Protein AF-A0A165K4R6-F1 (afdb_monomer_lite)

Radius of gyration: 23.0 Å; chains: 1; bounding box: 79×28×52 Å

Sequence (135 aa):
MSREGTGRNHALVENCIEEIKRLCNMSFSRDSVDIQFVKIADAENLKYIPGQNRRPTDPVNLSRFHQNISILARVWTWVMVDAQQIIGWFEAAQNVVEYDSWMQICLEHGVEIYAEMVVYLKQHADGMEHWLNWP

pLDDT: mean 72.67, std 17.97, range [38.97, 94.62]

Structure (mmCIF, N/CA/C/O backbone):
data_AF-A0A165K4R6-F1
#
_entry.id   AF-A0A165K4R6-F1
#
loop_
_atom_site.group_PDB
_atom_site.id
_atom_site.type_symbol
_atom_site.label_atom_id
_atom_site.label_alt_id
_atom_site.label_comp_id
_atom_site.label_asym_id
_atom_site.label_entity_id
_atom_site.label_seq_id
_atom_site.pdbx_PDB_ins_code
_atom_site.Cartn_x
_atom_site.Cartn_y
_atom_site.Cartn_z
_atom_site.occupancy
_atom_site.B_iso_or_equiv
_atom_site.auth_seq_id
_atom_site.auth_comp_id
_atom_site.auth_asym_id
_atom_site.auth_atom_id
_atom_site.pdbx_PDB_model_num
ATOM 1 N N . MET A 1 1 ? -38.897 7.953 -2.001 1.00 41.41 1 MET A N 1
ATOM 2 C CA . MET A 1 1 ? -37.945 6.904 -1.575 1.00 41.41 1 MET A CA 1
ATOM 3 C C . MET A 1 1 ? -36.541 7.478 -1.667 1.00 41.41 1 MET A C 1
ATOM 5 O O . MET A 1 1 ? -36.206 8.077 -2.680 1.00 41.41 1 MET A O 1
ATOM 9 N N . SER A 1 2 ? -35.811 7.398 -0.557 1.00 43.38 2 SER A N 1
ATOM 10 C CA . SER A 1 2 ? -34.632 8.188 -0.191 1.00 43.38 2 SER A CA 1
ATOM 11 C C . SER A 1 2 ? -33.425 8.055 -1.123 1.00 43.38 2 SER A C 1
ATOM 13 O O . SER A 1 2 ? -32.914 6.959 -1.318 1.00 43.38 2 SER A O 1
ATOM 15 N N . ARG A 1 3 ? -32.906 9.196 -1.594 1.00 44.81 3 ARG A N 1
ATOM 16 C CA . ARG A 1 3 ? -31.539 9.353 -2.135 1.00 44.81 3 ARG A CA 1
ATOM 17 C C . ARG A 1 3 ? -30.648 10.268 -1.276 1.00 44.81 3 ARG A C 1
ATOM 19 O O . ARG A 1 3 ? -29.486 10.460 -1.599 1.00 44.81 3 ARG A O 1
ATOM 26 N N . GLU A 1 4 ? -31.158 10.789 -0.158 1.00 46.38 4 GLU A N 1
ATOM 27 C CA . GLU A 1 4 ? -30.439 11.749 0.703 1.00 46.38 4 GLU A CA 1
ATOM 28 C C . GLU A 1 4 ? -29.593 11.103 1.822 1.00 46.38 4 GLU A C 1
ATOM 30 O O . GLU A 1 4 ? -28.864 11.801 2.522 1.00 46.38 4 GLU A O 1
ATOM 35 N N . GLY A 1 5 ? -29.661 9.779 2.006 1.00 48.44 5 GLY A N 1
ATOM 36 C CA . GLY A 1 5 ? -28.966 9.082 3.101 1.00 48.44 5 GLY A CA 1
ATOM 37 C C . GLY A 1 5 ? -27.486 8.777 2.841 1.00 48.44 5 GLY A C 1
ATOM 38 O O . GLY A 1 5 ? -26.685 8.775 3.770 1.00 48.44 5 GLY A O 1
ATOM 39 N N . THR A 1 6 ? -27.095 8.554 1.585 1.00 51.44 6 THR A N 1
ATOM 40 C CA . THR A 1 6 ? -25.763 8.021 1.250 1.00 51.44 6 THR A CA 1
ATOM 41 C C . THR A 1 6 ? -24.650 9.066 1.394 1.00 51.44 6 THR A C 1
ATOM 43 O O . THR A 1 6 ? -23.560 8.746 1.857 1.00 51.44 6 THR A O 1
ATOM 46 N N . GLY A 1 7 ? -24.933 10.335 1.077 1.00 53.22 7 GLY A N 1
ATOM 47 C CA . GLY A 1 7 ? -23.942 11.418 1.161 1.00 53.22 7 GLY A CA 1
ATOM 48 C C . GLY A 1 7 ? -23.586 11.838 2.592 1.00 53.22 7 GLY A C 1
ATOM 49 O O . GLY A 1 7 ? -22.443 12.202 2.852 1.00 53.22 7 GLY A O 1
ATOM 50 N N . ARG A 1 8 ? -24.530 11.750 3.545 1.00 57.69 8 ARG A N 1
ATOM 51 C CA . ARG A 1 8 ? -24.247 12.060 4.962 1.00 57.69 8 ARG A CA 1
ATOM 52 C C . ARG A 1 8 ? -23.372 11.001 5.619 1.00 57.69 8 ARG A C 1
ATOM 54 O O . ARG A 1 8 ? -22.490 11.359 6.386 1.00 57.69 8 ARG A O 1
ATOM 61 N N . ASN A 1 9 ? -23.586 9.726 5.298 1.00 60.97 9 ASN A N 1
ATOM 62 C CA . ASN A 1 9 ? -22.782 8.641 5.859 1.00 60.97 9 ASN A CA 1
ATOM 63 C C . ASN A 1 9 ? -21.333 8.701 5.364 1.00 60.97 9 ASN A C 1
ATOM 65 O O . ASN A 1 9 ? -20.423 8.561 6.168 1.00 60.97 9 ASN A O 1
ATOM 69 N N . HIS A 1 10 ? -21.112 9.012 4.083 1.00 62.41 10 HIS A N 1
ATOM 70 C CA . HIS A 1 10 ? -19.760 9.180 3.543 1.00 62.41 10 HIS A CA 1
ATOM 71 C C . HIS A 1 10 ? -19.004 10.339 4.210 1.00 62.41 10 HIS A C 1
ATOM 73 O O . HIS A 1 10 ? -17.843 10.194 4.567 1.00 62.41 10 HIS A O 1
ATOM 79 N N . ALA A 1 11 ? -19.661 11.481 4.432 1.00 70.75 11 ALA A N 1
ATOM 80 C CA . ALA A 1 11 ? -19.037 12.621 5.109 1.00 70.75 11 ALA A CA 1
ATOM 81 C C . ALA A 1 11 ? -18.703 12.334 6.585 1.00 70.75 11 ALA A C 1
ATOM 83 O O . ALA A 1 11 ? -17.724 12.859 7.109 1.00 70.75 11 ALA A O 1
ATOM 84 N N . LEU A 1 12 ? -19.509 11.508 7.260 1.00 71.69 12 LEU A N 1
ATOM 85 C CA . LEU A 1 12 ? -19.239 11.074 8.632 1.00 71.69 12 LEU A CA 1
ATOM 86 C C . LEU A 1 12 ? -18.057 10.102 8.699 1.00 71.69 12 LEU A C 1
ATOM 88 O O . LEU A 1 12 ? -17.230 10.235 9.593 1.00 71.69 12 LEU A O 1
ATOM 92 N N . VAL A 1 13 ? -17.958 9.176 7.742 1.00 71.56 13 VAL A N 1
ATOM 93 C CA . VAL A 1 13 ? -16.834 8.235 7.639 1.00 71.56 13 VAL A CA 1
ATOM 94 C C . VAL A 1 13 ? -15.527 8.982 7.375 1.00 71.56 13 VAL A C 1
ATOM 96 O O . VAL A 1 13 ? -14.577 8.797 8.124 1.00 71.56 13 VAL A O 1
ATOM 99 N N . GLU A 1 14 ? -15.501 9.906 6.411 1.00 77.50 14 GLU A N 1
ATOM 100 C CA . GLU A 1 14 ? -14.328 10.756 6.133 1.00 77.50 14 GLU A CA 1
ATOM 101 C C . GLU A 1 14 ? -13.892 11.575 7.356 1.00 77.50 14 GLU A C 1
ATOM 103 O O . GLU A 1 14 ? -12.708 11.676 7.663 1.00 77.50 14 GLU A O 1
ATOM 108 N N . ASN A 1 15 ? -14.847 12.115 8.115 1.00 83.56 15 ASN A N 1
ATOM 109 C CA . ASN A 1 15 ? -14.539 12.845 9.344 1.00 83.56 15 ASN A CA 1
ATOM 110 C C . ASN A 1 15 ? -13.940 11.922 10.425 1.00 83.56 15 ASN A C 1
ATOM 112 O O . ASN A 1 15 ? -12.972 12.285 11.088 1.00 83.56 15 ASN A O 1
ATOM 116 N N . CYS A 1 16 ? -14.464 10.700 10.569 1.00 78.69 16 CYS A N 1
ATOM 117 C CA . CYS A 1 16 ? -13.886 9.695 11.465 1.00 78.69 16 CYS A CA 1
ATOM 118 C C . CYS A 1 16 ? -12.469 9.283 11.043 1.00 78.69 16 CYS A C 1
ATOM 120 O O . CYS A 1 16 ? -11.599 9.160 11.900 1.00 78.69 16 CYS A O 1
ATOM 122 N N . ILE A 1 17 ? -12.223 9.108 9.744 1.00 80.38 17 ILE A N 1
ATOM 123 C CA . ILE A 1 17 ? -10.904 8.784 9.184 1.00 80.38 17 ILE A CA 1
ATOM 124 C C . ILE A 1 17 ? -9.892 9.875 9.527 1.00 80.38 17 ILE A C 1
ATOM 126 O O . ILE A 1 17 ? -8.803 9.576 10.017 1.00 80.38 17 ILE A O 1
ATOM 130 N N . GLU A 1 18 ? -10.246 11.138 9.295 1.00 83.19 18 GLU A N 1
ATOM 131 C CA . GLU A 1 18 ? -9.360 12.264 9.587 1.00 83.19 18 GLU A CA 1
ATOM 132 C C . GLU A 1 18 ? -9.090 12.410 11.089 1.00 83.19 18 GLU A C 1
ATOM 134 O O . GLU A 1 18 ? -7.948 12.658 11.482 1.00 83.19 18 GLU A O 1
ATOM 139 N N . GLU A 1 19 ? -10.085 12.171 11.949 1.00 82.56 19 GLU A N 1
ATOM 140 C CA . GLU A 1 19 ? -9.859 12.189 13.396 1.00 82.56 19 GLU A CA 1
ATOM 141 C C . GLU A 1 19 ? -8.975 11.018 13.852 1.00 82.56 19 GLU A C 1
ATOM 143 O O . GLU A 1 19 ? -8.081 11.225 14.669 1.00 82.56 19 GLU A O 1
ATOM 148 N N . ILE A 1 20 ? -9.126 9.813 13.288 1.00 79.25 20 ILE A N 1
ATOM 149 C CA . ILE A 1 20 ? -8.231 8.681 13.585 1.00 79.25 20 ILE A CA 1
ATOM 150 C C . ILE A 1 20 ? -6.796 9.002 13.157 1.00 79.25 20 ILE A C 1
ATOM 152 O O . ILE A 1 20 ? -5.869 8.817 13.950 1.00 79.25 20 ILE A O 1
ATOM 156 N N . LYS A 1 21 ? -6.602 9.537 11.943 1.00 80.94 21 LYS A N 1
ATOM 157 C CA . LYS A 1 21 ? -5.276 9.958 11.464 1.00 80.94 21 LYS A CA 1
ATOM 158 C C . LYS A 1 21 ? -4.659 10.999 12.394 1.00 80.94 21 LYS A C 1
ATOM 160 O O . LYS A 1 21 ? -3.479 10.899 12.726 1.00 80.94 21 LYS A O 1
ATOM 165 N N . ARG A 1 22 ? -5.457 11.968 12.854 1.00 82.62 22 ARG A N 1
ATOM 166 C CA . ARG A 1 22 ? -5.031 13.008 13.798 1.00 82.62 22 ARG A CA 1
ATOM 167 C C . ARG A 1 22 ? -4.636 12.424 15.152 1.00 82.62 22 ARG A C 1
ATOM 169 O O . ARG A 1 22 ? -3.577 12.766 15.671 1.00 82.62 22 ARG A O 1
ATOM 176 N N . LEU A 1 23 ? -5.465 11.545 15.715 1.00 77.25 23 LEU A N 1
ATOM 177 C CA . LEU A 1 23 ? -5.242 10.928 17.025 1.00 77.25 23 LEU A CA 1
ATOM 178 C C . LEU A 1 23 ? -4.043 9.975 17.023 1.00 77.25 23 LEU A C 1
ATOM 180 O O . LEU A 1 23 ? -3.299 9.930 17.999 1.00 77.25 23 LEU A O 1
ATOM 184 N N . CYS A 1 24 ? -3.829 9.258 15.921 1.00 72.81 24 CYS A N 1
ATOM 185 C CA . CYS A 1 24 ? -2.739 8.292 15.775 1.00 72.81 24 CYS A CA 1
ATOM 186 C C . CYS A 1 24 ? -1.486 8.889 15.111 1.00 72.81 24 CYS A C 1
ATOM 188 O O . CYS A 1 24 ? -0.544 8.156 14.825 1.00 72.81 24 CYS A O 1
ATOM 190 N N . ASN A 1 25 ? -1.461 10.207 14.867 1.00 76.06 25 ASN A N 1
ATOM 191 C CA . ASN A 1 25 ? -0.362 10.925 14.213 1.00 76.06 25 ASN A CA 1
ATOM 192 C C . ASN A 1 25 ? 0.089 10.272 12.887 1.00 76.06 25 ASN A C 1
ATOM 194 O O . ASN A 1 25 ? 1.280 10.128 12.607 1.00 76.06 25 ASN A O 1
ATOM 198 N N . MET A 1 26 ? -0.879 9.847 12.075 1.00 75.69 26 MET A N 1
ATOM 199 C CA . MET A 1 26 ? -0.626 9.200 10.792 1.00 75.69 26 MET A CA 1
ATOM 200 C C . MET A 1 26 ? -0.411 10.263 9.712 1.00 75.69 26 MET A C 1
ATOM 202 O O . MET A 1 26 ? -1.326 11.010 9.373 1.00 75.69 26 MET A O 1
ATOM 206 N N . SER A 1 27 ? 0.790 10.310 9.135 1.00 65.62 27 SER A N 1
ATOM 207 C CA . SER A 1 27 ? 1.116 11.185 8.004 1.00 65.62 27 SER A CA 1
ATOM 208 C C . SER A 1 27 ? 1.779 10.375 6.892 1.00 65.62 27 SER A C 1
ATOM 210 O O . SER A 1 27 ? 3.003 10.261 6.834 1.00 65.62 27 SER A O 1
ATOM 212 N N . PHE A 1 28 ? 0.971 9.799 6.007 1.00 63.69 28 PHE A N 1
ATOM 213 C CA . PHE A 1 28 ? 1.463 9.043 4.859 1.00 63.69 28 PHE A CA 1
ATOM 214 C C . PHE A 1 28 ? 0.820 9.580 3.585 1.00 63.69 28 PHE A C 1
ATOM 216 O O . PHE A 1 28 ? -0.395 9.759 3.525 1.00 63.69 28 PHE A O 1
ATOM 223 N N . SER A 1 29 ? 1.631 9.855 2.566 1.00 62.56 29 SER A N 1
ATOM 224 C CA . SER A 1 29 ? 1.142 10.254 1.250 1.00 62.56 29 SER A CA 1
ATOM 225 C C . SER A 1 29 ? 2.011 9.646 0.158 1.00 62.56 29 SER A C 1
ATOM 227 O O . SER A 1 29 ? 3.241 9.718 0.204 1.00 62.56 29 SER A O 1
ATOM 229 N N . ARG A 1 30 ? 1.359 9.067 -0.858 1.00 61.66 30 ARG A N 1
ATOM 230 C CA . ARG A 1 30 ? 2.024 8.644 -2.099 1.00 61.66 30 ARG A CA 1
ATOM 231 C C . ARG A 1 30 ? 2.552 9.857 -2.887 1.00 61.66 30 ARG A C 1
ATOM 233 O O . ARG A 1 30 ? 3.546 9.719 -3.596 1.00 61.66 30 ARG A O 1
ATOM 240 N N . ASP A 1 31 ? 1.941 11.034 -2.714 1.00 57.28 31 ASP A N 1
ATOM 241 C CA . ASP A 1 31 ? 2.269 12.273 -3.437 1.00 57.28 31 ASP A CA 1
ATOM 242 C C . ASP A 1 31 ? 3.447 13.045 -2.822 1.00 57.28 31 ASP A C 1
ATOM 244 O O . ASP A 1 31 ? 4.042 13.889 -3.487 1.00 57.28 31 ASP A O 1
ATOM 248 N N . SER A 1 32 ? 3.820 12.758 -1.568 1.00 48.53 32 SER A N 1
ATOM 249 C CA . SER A 1 32 ? 4.983 13.382 -0.912 1.00 48.53 32 SER A CA 1
ATOM 250 C C . SER A 1 32 ? 6.313 12.707 -1.248 1.00 48.53 32 SER A C 1
ATOM 252 O O . SER A 1 32 ? 7.364 13.138 -0.772 1.00 48.53 32 SER A O 1
ATOM 254 N N . VAL A 1 33 ? 6.291 11.623 -2.025 1.00 50.41 33 VAL A N 1
ATOM 255 C CA . VAL A 1 33 ? 7.514 10.943 -2.437 1.00 50.41 33 VAL A CA 1
ATOM 256 C C . VAL A 1 33 ? 8.142 11.710 -3.596 1.00 50.41 33 VAL A C 1
ATOM 258 O O . VAL A 1 33 ? 7.843 11.462 -4.766 1.00 50.41 33 VAL A O 1
ATOM 261 N N . ASP A 1 34 ? 9.076 12.599 -3.266 1.00 44.06 34 ASP A N 1
ATOM 262 C CA . ASP A 1 34 ? 10.039 13.112 -4.234 1.00 44.06 34 ASP A CA 1
ATOM 263 C C . ASP A 1 34 ? 10.890 11.940 -4.734 1.00 44.06 34 ASP A C 1
ATOM 265 O O . ASP A 1 34 ? 11.842 11.492 -4.085 1.00 44.06 34 ASP A O 1
ATOM 269 N N . ILE A 1 35 ? 10.542 11.416 -5.909 1.00 46.03 35 ILE A N 1
ATOM 270 C CA . ILE A 1 35 ? 11.414 10.505 -6.642 1.00 46.03 35 ILE A CA 1
ATOM 271 C C . ILE A 1 35 ? 12.591 11.355 -7.116 1.00 46.03 35 ILE A C 1
ATOM 273 O O . ILE A 1 35 ? 12.584 11.910 -8.217 1.00 46.03 35 ILE A O 1
ATOM 277 N N . GLN A 1 36 ? 13.623 11.463 -6.280 1.00 42.50 36 GLN A N 1
ATOM 278 C CA . GLN A 1 36 ? 14.938 11.852 -6.756 1.00 42.50 36 GLN A CA 1
ATOM 279 C C . GLN A 1 36 ? 15.415 10.732 -7.672 1.00 42.50 36 GLN A C 1
ATOM 281 O O . GLN A 1 36 ? 16.052 9.769 -7.246 1.00 42.50 36 GLN A O 1
ATOM 286 N N . PHE A 1 37 ? 15.061 10.838 -8.953 1.00 41.12 37 PHE A N 1
ATOM 287 C CA . PHE A 1 37 ? 15.744 10.094 -9.990 1.00 41.12 37 PHE A CA 1
ATOM 288 C C . PHE A 1 37 ? 17.228 10.324 -9.771 1.00 41.12 37 PHE A C 1
ATOM 290 O O . PHE A 1 37 ? 17.674 11.472 -9.683 1.00 41.12 37 PHE A O 1
ATOM 297 N N . VAL A 1 38 ? 17.983 9.231 -9.661 1.00 39.12 38 VAL A N 1
ATO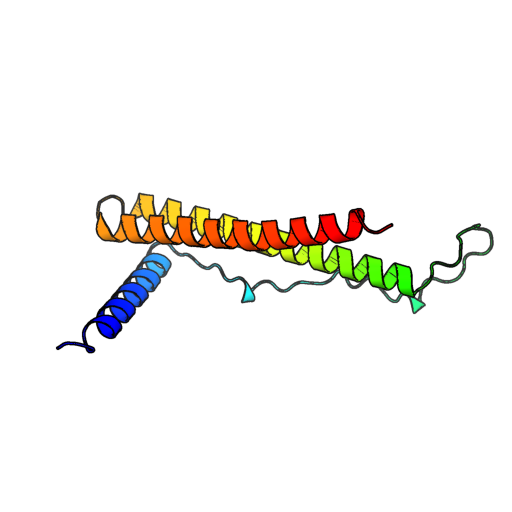M 298 C CA . VAL A 1 38 ? 19.432 9.289 -9.774 1.00 39.12 38 VAL A CA 1
ATOM 299 C C . VAL A 1 38 ? 19.695 9.985 -11.105 1.00 39.12 38 VAL A C 1
ATOM 301 O O . VAL A 1 38 ? 19.550 9.382 -12.165 1.00 39.12 38 VAL A O 1
ATOM 304 N N . LYS A 1 39 ? 20.015 11.283 -11.057 1.00 40.62 39 LYS A N 1
ATOM 305 C CA . LYS A 1 39 ? 20.579 12.008 -12.187 1.00 40.62 39 LYS A CA 1
ATOM 306 C C . LYS A 1 39 ? 21.917 11.337 -12.430 1.00 40.62 39 LYS A C 1
ATOM 308 O O . LYS A 1 39 ? 22.914 11.697 -11.809 1.00 40.62 39 LYS A O 1
ATOM 313 N N . ILE A 1 40 ? 21.928 10.302 -13.264 1.00 42.53 40 ILE A N 1
ATOM 314 C CA . ILE A 1 40 ? 23.175 9.800 -13.816 1.00 42.53 40 ILE A CA 1
ATOM 315 C C . ILE A 1 40 ? 23.682 10.966 -14.646 1.00 42.53 40 ILE A C 1
ATOM 317 O O . ILE A 1 40 ? 23.089 11.313 -15.666 1.00 42.53 40 ILE A O 1
ATOM 321 N N . ALA A 1 41 ? 24.693 11.631 -14.091 1.00 38.97 41 ALA A N 1
ATOM 322 C CA . ALA A 1 41 ? 25.389 12.743 -14.696 1.00 38.97 41 ALA A CA 1
ATOM 323 C C . ALA A 1 41 ? 25.588 12.463 -16.185 1.00 38.97 41 ALA A C 1
ATOM 325 O O . ALA A 1 41 ? 26.084 11.394 -16.540 1.00 38.97 41 ALA A O 1
ATOM 326 N N . ASP A 1 42 ? 25.134 13.413 -17.001 1.00 40.78 42 ASP A N 1
ATOM 327 C CA . ASP A 1 42 ? 25.436 13.607 -18.410 1.00 40.78 42 ASP A CA 1
ATOM 328 C C . ASP A 1 42 ? 26.051 12.381 -19.091 1.00 40.78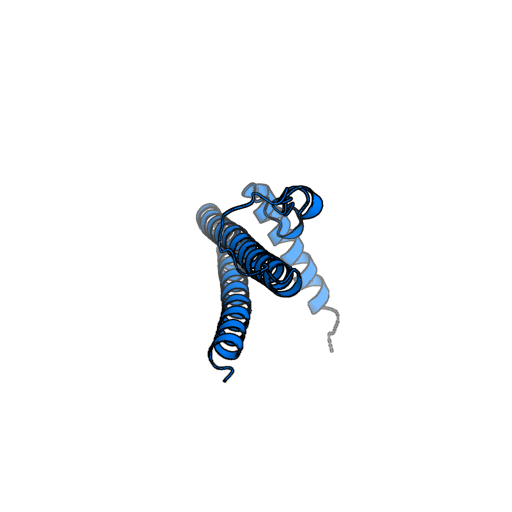 42 ASP A C 1
ATOM 330 O O . ASP A 1 42 ? 27.268 12.177 -19.078 1.00 40.78 42 ASP A O 1
ATOM 334 N N . ALA A 1 43 ? 25.218 11.605 -19.788 1.00 43.66 43 ALA A N 1
ATOM 335 C CA . ALA A 1 43 ? 25.701 10.651 -20.787 1.00 43.66 43 ALA A CA 1
ATOM 336 C C . ALA A 1 43 ? 26.610 11.325 -21.847 1.00 43.66 43 ALA A C 1
ATOM 338 O O . ALA A 1 43 ? 27.331 10.640 -22.567 1.00 43.66 43 ALA A O 1
ATOM 339 N N . GLU A 1 44 ? 26.632 12.662 -21.898 1.00 44.22 44 GLU A N 1
ATOM 340 C CA . GLU A 1 44 ? 27.543 13.487 -22.695 1.00 44.22 44 GLU A CA 1
ATOM 341 C C . GLU A 1 44 ? 28.982 13.568 -22.132 1.00 44.22 44 GLU A C 1
ATOM 343 O O . GLU A 1 44 ? 29.896 13.950 -22.858 1.00 44.22 44 GLU A O 1
ATOM 348 N N . ASN A 1 45 ? 29.229 13.162 -20.877 1.00 41.84 45 ASN A N 1
ATOM 349 C CA . ASN A 1 45 ? 30.548 13.210 -20.224 1.00 41.84 45 ASN A CA 1
ATOM 350 C C . ASN A 1 45 ? 31.288 11.862 -20.154 1.00 41.84 45 ASN A C 1
ATOM 352 O O . ASN A 1 45 ? 32.389 11.788 -19.598 1.00 41.84 45 ASN A O 1
ATOM 356 N N . LEU A 1 46 ? 30.756 10.796 -20.761 1.00 46.75 46 LEU A N 1
ATOM 357 C CA . LEU A 1 46 ? 31.514 9.561 -20.984 1.00 46.75 46 LEU A CA 1
ATOM 358 C C . LEU A 1 46 ? 32.556 9.790 -22.089 1.00 46.75 46 LEU A C 1
ATOM 360 O O . LEU A 1 46 ? 32.396 9.369 -23.234 1.00 46.75 46 LEU A O 1
ATOM 364 N N . LYS A 1 47 ? 33.652 10.473 -21.735 1.00 46.97 47 LYS A N 1
ATOM 365 C CA . LYS A 1 47 ? 34.844 10.573 -22.578 1.00 46.97 47 LYS A CA 1
ATOM 366 C C . LYS A 1 47 ? 35.302 9.166 -22.945 1.00 46.97 47 LYS A C 1
ATOM 368 O O . LYS A 1 47 ? 35.643 8.358 -22.083 1.00 46.97 47 LYS A O 1
ATOM 373 N N . TYR A 1 48 ? 35.309 8.909 -24.246 1.00 44.66 48 TYR A N 1
ATOM 374 C CA . TYR A 1 48 ? 35.905 7.748 -24.885 1.00 44.66 48 TYR A CA 1
ATOM 375 C C . TYR A 1 48 ? 37.289 7.443 -24.283 1.00 44.66 48 TYR A C 1
ATOM 377 O O . TYR A 1 48 ? 38.210 8.253 -24.395 1.00 44.66 48 TYR A O 1
ATOM 385 N N . ILE A 1 49 ? 37.427 6.280 -23.638 1.00 51.69 49 ILE A N 1
ATOM 386 C CA . ILE A 1 49 ? 38.715 5.727 -23.201 1.00 51.69 49 ILE A CA 1
ATOM 387 C C . ILE A 1 49 ? 39.163 4.746 -24.296 1.00 51.69 49 ILE A C 1
ATOM 389 O O . ILE A 1 49 ? 38.532 3.695 -24.452 1.00 51.69 49 ILE A O 1
ATOM 393 N N . PRO A 1 50 ? 40.214 5.052 -25.079 1.00 40.16 50 PRO A N 1
ATOM 394 C CA . PRO A 1 50 ? 40.680 4.160 -26.135 1.00 40.16 50 PRO A CA 1
ATOM 395 C C . PRO A 1 50 ? 41.225 2.858 -25.525 1.00 40.16 50 PRO A C 1
ATOM 397 O O . PRO A 1 50 ? 42.101 2.903 -24.665 1.00 40.16 50 PRO A O 1
ATOM 400 N N . GLY A 1 51 ? 40.721 1.701 -25.971 1.00 50.38 51 GLY A N 1
ATOM 401 C CA . GLY A 1 51 ? 41.245 0.374 -25.598 1.00 50.38 51 GLY A CA 1
ATOM 402 C C . GLY A 1 51 ? 40.260 -0.565 -24.895 1.00 50.38 51 GLY A C 1
ATOM 403 O O . GLY A 1 51 ? 40.559 -1.745 -24.728 1.00 50.38 51 GLY A O 1
ATOM 404 N N . GLN A 1 52 ? 39.065 -0.099 -24.523 1.00 51.28 52 GLN A N 1
ATOM 405 C CA . GLN A 1 52 ? 37.993 -0.999 -24.099 1.00 51.28 52 GLN A CA 1
ATOM 406 C C . GLN A 1 52 ? 37.175 -1.447 -25.313 1.00 51.28 52 GLN A C 1
ATOM 408 O O . GLN A 1 52 ? 36.484 -0.638 -25.924 1.00 51.28 52 GLN A O 1
ATOM 413 N N . ASN A 1 53 ? 37.191 -2.752 -25.611 1.00 43.31 53 ASN A N 1
ATOM 414 C CA . ASN A 1 53 ? 36.247 -3.437 -26.510 1.00 43.31 53 ASN A CA 1
ATOM 415 C C . ASN A 1 53 ? 34.812 -3.419 -25.937 1.00 43.31 53 ASN A C 1
ATOM 417 O O . ASN A 1 53 ? 34.163 -4.455 -25.792 1.00 43.31 53 ASN A O 1
ATOM 421 N N . ARG A 1 54 ? 34.307 -2.251 -25.545 1.00 54.69 54 ARG A N 1
ATOM 422 C CA . ARG A 1 54 ? 32.898 -2.066 -25.222 1.00 54.69 54 ARG A CA 1
ATOM 423 C C . ARG A 1 54 ? 32.194 -1.846 -26.551 1.00 54.69 54 ARG A C 1
ATOM 425 O O . ARG A 1 54 ? 32.481 -0.878 -27.250 1.00 54.69 54 ARG A O 1
ATOM 432 N N . ARG A 1 55 ? 31.306 -2.780 -26.912 1.00 53.75 55 ARG A N 1
ATOM 433 C CA . ARG A 1 55 ? 30.318 -2.562 -27.979 1.00 53.75 55 ARG A CA 1
ATOM 434 C C . ARG A 1 55 ? 29.728 -1.160 -27.781 1.00 53.75 55 ARG A C 1
ATOM 436 O O . ARG A 1 55 ? 29.501 -0.814 -26.619 1.00 53.75 55 ARG A O 1
ATOM 443 N N . PRO A 1 56 ? 29.505 -0.367 -28.843 1.00 49.84 56 PRO A N 1
ATOM 444 C CA . PRO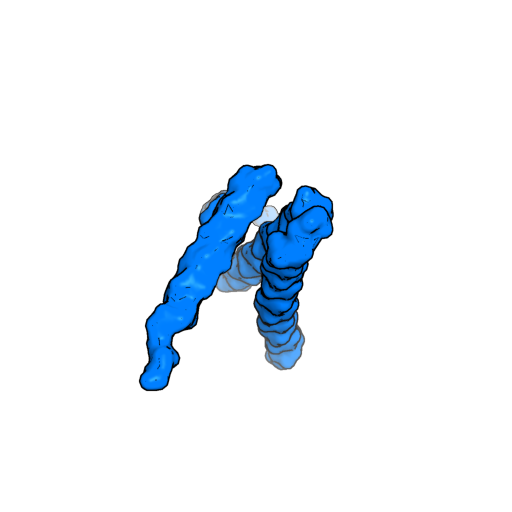 A 1 56 ? 28.861 0.928 -28.689 1.00 49.84 56 PRO A CA 1
ATOM 445 C C . PRO A 1 56 ? 27.571 0.702 -27.905 1.00 49.84 56 PRO A C 1
ATOM 447 O O . PRO A 1 56 ? 26.705 -0.060 -28.338 1.00 49.84 56 PRO A O 1
ATOM 450 N N . THR A 1 57 ? 27.508 1.258 -26.694 1.00 58.50 57 THR A N 1
ATOM 451 C CA . THR A 1 57 ? 26.295 1.238 -25.891 1.00 58.50 57 THR A CA 1
ATOM 452 C C . THR A 1 57 ? 25.283 2.013 -26.705 1.00 58.50 57 THR A C 1
ATOM 454 O O . THR A 1 57 ? 25.385 3.233 -26.805 1.00 58.50 57 THR A O 1
ATOM 457 N N . ASP A 1 58 ? 24.379 1.299 -27.366 1.00 65.06 58 ASP A N 1
ATOM 458 C CA . ASP A 1 58 ? 23.321 1.931 -28.131 1.00 65.06 58 ASP A CA 1
ATOM 459 C C . ASP A 1 58 ? 22.560 2.857 -27.166 1.00 65.06 58 ASP A C 1
ATOM 461 O O . ASP A 1 58 ? 22.028 2.369 -26.157 1.00 65.06 58 ASP A O 1
ATOM 465 N N . PRO A 1 59 ? 22.550 4.181 -27.403 1.00 69.50 59 PRO A N 1
ATOM 466 C CA . PRO A 1 59 ? 21.893 5.134 -26.515 1.00 69.50 59 PRO A CA 1
ATOM 467 C C . PRO A 1 59 ? 20.410 4.794 -26.310 1.00 69.50 59 PRO A C 1
ATOM 469 O O . PRO A 1 59 ? 19.858 5.080 -25.247 1.00 69.50 59 PRO A O 1
ATOM 472 N N . VAL A 1 60 ? 19.784 4.098 -27.268 1.00 69.75 60 VAL A N 1
ATOM 473 C CA . VAL A 1 60 ? 18.416 3.580 -27.148 1.00 69.75 60 VAL A CA 1
ATOM 474 C C . VAL A 1 60 ? 18.318 2.495 -26.070 1.00 69.75 60 VAL A C 1
ATOM 476 O O . VAL A 1 60 ? 17.408 2.529 -25.241 1.00 69.75 60 VAL A O 1
ATOM 479 N N . ASN A 1 61 ? 19.275 1.566 -26.018 1.00 71.25 61 ASN A N 1
ATOM 480 C CA . ASN A 1 61 ? 19.294 0.491 -25.021 1.00 71.25 61 ASN A CA 1
ATOM 481 C C . ASN A 1 61 ? 19.585 1.017 -23.612 1.00 71.25 61 ASN A C 1
ATOM 483 O O . ASN A 1 61 ? 18.971 0.557 -22.648 1.00 71.25 61 ASN A O 1
ATOM 487 N N . LEU A 1 62 ? 20.472 2.009 -23.485 1.00 75.94 62 LEU A N 1
ATOM 488 C CA . LEU A 1 62 ? 20.747 2.650 -22.197 1.00 75.94 62 LEU A CA 1
ATOM 489 C C . LEU A 1 62 ? 19.532 3.439 -21.686 1.00 75.94 62 LEU A C 1
ATOM 491 O O . LEU A 1 62 ? 19.185 3.342 -20.510 1.00 75.94 62 LEU A O 1
ATOM 495 N N . SER A 1 63 ? 18.853 4.167 -22.576 1.00 72.75 63 SER A N 1
ATOM 496 C CA . SER A 1 63 ? 17.618 4.890 -22.255 1.00 72.75 63 SER A CA 1
ATOM 497 C C . SER A 1 63 ? 16.503 3.938 -21.801 1.00 72.75 63 SER A C 1
ATOM 499 O O . SER A 1 63 ? 15.888 4.153 -20.756 1.00 72.75 63 SER A O 1
ATOM 501 N N . ARG A 1 64 ? 16.303 2.821 -22.516 1.00 72.44 64 ARG A N 1
ATOM 502 C CA . ARG A 1 64 ? 15.320 1.789 -22.149 1.00 72.44 64 ARG A CA 1
ATOM 503 C C . ARG A 1 64 ? 15.642 1.135 -20.802 1.00 72.44 64 ARG A C 1
ATOM 505 O O . ARG A 1 64 ? 14.746 0.943 -19.985 1.00 72.44 64 ARG A O 1
ATOM 512 N N . PHE A 1 65 ? 16.915 0.838 -20.536 1.00 75.25 65 PHE A N 1
ATOM 513 C CA . PHE A 1 65 ? 17.354 0.332 -19.233 1.00 75.25 65 PHE A CA 1
ATOM 514 C C . PHE A 1 65 ? 17.032 1.321 -18.105 1.00 75.25 65 PHE A C 1
ATOM 516 O O . PHE A 1 65 ? 16.443 0.935 -17.095 1.00 75.25 65 PHE A O 1
ATOM 523 N N . HIS A 1 66 ? 17.352 2.603 -18.297 1.00 76.56 66 HIS A N 1
ATOM 524 C CA . HIS A 1 66 ? 17.066 3.646 -17.315 1.00 76.56 66 HIS A CA 1
ATOM 525 C C . HIS A 1 66 ? 15.563 3.773 -17.026 1.00 76.56 66 HIS A C 1
ATOM 527 O O . HIS A 1 66 ? 15.163 3.866 -15.865 1.00 76.56 66 HIS A O 1
ATOM 533 N N . GLN A 1 67 ? 14.725 3.735 -18.065 1.00 75.81 67 GLN A N 1
ATOM 534 C CA . GLN A 1 67 ? 13.266 3.756 -17.925 1.00 75.81 67 GLN A CA 1
ATOM 535 C C . GLN A 1 67 ? 12.748 2.550 -17.131 1.00 75.81 67 GLN A C 1
ATOM 537 O O . GLN A 1 67 ? 11.941 2.720 -16.220 1.00 75.81 67 GLN A O 1
ATOM 542 N N . ASN A 1 68 ? 13.248 1.346 -17.411 1.00 79.56 68 ASN A N 1
ATOM 543 C CA . ASN A 1 68 ? 12.817 0.139 -16.706 1.00 79.56 68 ASN A CA 1
ATOM 544 C C . ASN A 1 68 ? 13.200 0.171 -15.218 1.00 79.56 68 ASN A C 1
ATOM 546 O O . ASN A 1 68 ? 12.363 -0.111 -14.362 1.00 79.56 68 ASN A O 1
ATOM 550 N N . ILE A 1 69 ? 14.435 0.573 -14.896 1.00 81.25 69 ILE A N 1
ATOM 551 C CA . ILE A 1 69 ? 14.884 0.734 -13.502 1.00 81.25 69 ILE A CA 1
ATOM 552 C C . ILE A 1 69 ? 14.084 1.824 -12.784 1.00 81.25 69 ILE A C 1
ATOM 554 O O . ILE A 1 69 ? 13.716 1.659 -11.626 1.00 81.25 69 ILE A O 1
ATOM 558 N N . SER A 1 70 ? 13.766 2.911 -13.483 1.00 77.12 70 SER A N 1
ATOM 559 C CA . SER A 1 70 ? 12.931 4.000 -12.974 1.00 77.12 70 SER A CA 1
ATOM 560 C C . SER A 1 70 ? 11.522 3.533 -12.593 1.00 77.12 70 SER A C 1
ATOM 562 O O . SER A 1 70 ? 11.024 3.877 -11.520 1.00 77.12 70 SER A O 1
ATOM 564 N N . ILE A 1 71 ? 10.886 2.725 -13.448 1.00 80.94 71 ILE A N 1
ATOM 565 C CA . ILE A 1 71 ? 9.567 2.138 -13.177 1.00 80.94 71 ILE A CA 1
ATOM 566 C C . ILE A 1 71 ? 9.644 1.206 -11.966 1.00 80.94 71 ILE A C 1
ATOM 568 O O . ILE A 1 71 ? 8.826 1.325 -11.056 1.00 80.94 71 ILE A O 1
ATOM 572 N N . LEU A 1 72 ? 10.648 0.326 -11.923 1.00 83.75 72 LEU A N 1
ATOM 573 C CA . LEU A 1 72 ? 10.843 -0.605 -10.812 1.00 83.75 72 LEU A CA 1
ATOM 574 C C . LEU A 1 72 ? 11.047 0.135 -9.481 1.00 83.75 72 LEU A C 1
ATOM 576 O O . LEU A 1 72 ? 10.411 -0.202 -8.485 1.00 83.75 72 LEU A O 1
ATOM 580 N N . ALA A 1 73 ? 11.891 1.170 -9.471 1.00 82.19 73 ALA A N 1
ATOM 581 C CA . ALA A 1 73 ? 12.127 1.996 -8.291 1.00 82.19 73 ALA A CA 1
ATOM 582 C C . ALA A 1 73 ? 10.832 2.653 -7.796 1.00 82.19 73 ALA A C 1
ATOM 584 O O . ALA A 1 73 ? 10.548 2.625 -6.603 1.00 82.19 73 ALA A O 1
ATOM 585 N N . ARG A 1 74 ? 10.007 3.187 -8.706 1.00 82.81 74 ARG A N 1
ATOM 586 C CA . ARG A 1 74 ? 8.710 3.781 -8.357 1.00 82.81 74 ARG A CA 1
ATOM 587 C C . ARG A 1 74 ? 7.757 2.768 -7.723 1.00 82.81 74 ARG A C 1
ATOM 589 O O . ARG A 1 74 ? 7.158 3.084 -6.700 1.00 82.81 74 ARG A O 1
ATOM 596 N N . VAL A 1 75 ? 7.635 1.573 -8.307 1.00 85.88 75 VAL A N 1
ATOM 597 C CA . VAL A 1 75 ? 6.772 0.506 -7.773 1.00 85.88 75 VAL A CA 1
ATOM 598 C C . VAL A 1 75 ? 7.199 0.132 -6.356 1.00 85.88 75 VAL A C 1
ATOM 600 O O . VAL A 1 75 ? 6.365 0.107 -5.458 1.00 85.88 75 VAL A O 1
ATOM 603 N N . TRP A 1 76 ? 8.495 -0.084 -6.118 1.00 86.81 76 TRP A N 1
ATOM 604 C CA . TRP A 1 76 ? 8.990 -0.413 -4.778 1.00 86.81 76 TRP A CA 1
ATOM 605 C C . TRP A 1 76 ? 8.788 0.707 -3.764 1.00 86.81 76 TRP A C 1
ATOM 607 O O . TRP A 1 76 ? 8.495 0.434 -2.601 1.00 86.81 76 TRP A O 1
ATOM 617 N N . THR A 1 77 ? 8.897 1.963 -4.187 1.00 86.38 77 THR A N 1
ATOM 618 C CA . THR A 1 77 ? 8.597 3.083 -3.299 1.00 86.38 77 THR A CA 1
ATOM 619 C C . THR A 1 77 ? 7.126 3.110 -2.893 1.00 86.38 77 THR A C 1
ATOM 621 O O . THR A 1 77 ? 6.829 3.326 -1.721 1.00 86.38 77 THR A O 1
ATOM 624 N N . TRP A 1 78 ? 6.205 2.826 -3.817 1.00 86.69 78 TRP A N 1
ATOM 625 C CA . TRP A 1 78 ? 4.785 2.684 -3.484 1.00 86.69 78 TRP A CA 1
ATOM 626 C C . TRP A 1 78 ? 4.531 1.533 -2.514 1.00 86.69 78 TRP A C 1
ATOM 628 O O . TRP A 1 78 ? 3.836 1.737 -1.524 1.00 86.69 78 TRP A O 1
ATOM 638 N N . VAL A 1 79 ? 5.176 0.381 -2.718 1.00 90.12 79 VAL A N 1
ATOM 639 C CA . VAL A 1 79 ? 5.091 -0.759 -1.788 1.00 90.12 79 VAL A CA 1
ATOM 640 C C . VAL A 1 79 ? 5.526 -0.363 -0.380 1.00 90.12 79 VAL A C 1
ATOM 642 O O . VAL A 1 79 ? 4.848 -0.698 0.587 1.00 90.12 79 VAL A O 1
ATOM 645 N N . MET A 1 80 ? 6.642 0.358 -0.240 1.00 88.69 80 MET A N 1
ATOM 646 C CA . MET A 1 80 ? 7.116 0.798 1.077 1.00 88.69 80 MET A CA 1
ATOM 647 C C . MET A 1 80 ? 6.130 1.756 1.753 1.00 88.69 80 MET A C 1
ATOM 649 O O . MET A 1 80 ? 5.850 1.599 2.940 1.00 88.69 80 MET A O 1
ATOM 653 N N . VAL A 1 81 ? 5.589 2.721 1.004 1.00 87.12 81 VAL A N 1
ATOM 654 C CA . VAL A 1 81 ? 4.602 3.685 1.517 1.00 87.12 81 VAL A CA 1
ATOM 655 C C . VAL A 1 81 ? 3.309 2.985 1.937 1.00 87.12 81 VAL A C 1
ATOM 657 O O . VAL A 1 81 ? 2.768 3.273 3.002 1.00 87.12 81 VAL A O 1
ATOM 660 N N . ASP A 1 82 ? 2.819 2.045 1.136 1.00 88.25 82 ASP A N 1
ATOM 661 C CA . ASP A 1 82 ? 1.599 1.298 1.438 1.00 88.25 82 ASP A CA 1
ATOM 662 C C . ASP A 1 82 ? 1.793 0.367 2.636 1.00 88.25 82 ASP A C 1
ATOM 664 O O . ASP A 1 82 ? 0.943 0.321 3.520 1.00 88.25 82 ASP A O 1
ATOM 668 N N . ALA A 1 83 ? 2.941 -0.310 2.734 1.00 89.38 83 ALA A N 1
ATOM 669 C CA . ALA A 1 83 ? 3.272 -1.133 3.893 1.00 89.38 83 ALA A CA 1
ATOM 670 C C . ALA A 1 83 ? 3.297 -0.312 5.194 1.00 89.38 83 ALA A C 1
ATOM 672 O O . ALA A 1 83 ? 2.764 -0.755 6.209 1.00 89.38 83 ALA A O 1
ATOM 673 N N . GLN A 1 84 ? 3.868 0.897 5.164 1.00 89.38 84 GLN A N 1
ATOM 674 C CA . GLN A 1 84 ? 3.862 1.807 6.314 1.00 89.38 84 GLN A CA 1
ATOM 675 C C . GLN A 1 84 ? 2.448 2.264 6.686 1.00 89.38 84 GLN A C 1
ATOM 677 O O . GLN A 1 84 ? 2.115 2.303 7.868 1.00 89.38 84 GLN A O 1
ATOM 682 N N . GLN A 1 85 ? 1.598 2.550 5.696 1.00 88.69 85 GLN A N 1
ATOM 683 C CA . GLN A 1 85 ? 0.194 2.883 5.940 1.00 88.69 85 GLN A CA 1
ATOM 684 C C . GLN A 1 85 ? -0.574 1.728 6.579 1.00 88.69 85 GLN A C 1
ATOM 686 O O . GLN A 1 85 ? -1.302 1.950 7.541 1.00 88.69 85 GLN A O 1
ATOM 691 N N . ILE A 1 86 ? -0.396 0.503 6.077 1.00 91.94 86 ILE A N 1
ATOM 692 C CA . ILE A 1 86 ? -1.037 -0.699 6.629 1.00 91.94 86 ILE A CA 1
ATOM 693 C C . ILE A 1 86 ? -0.628 -0.894 8.093 1.00 91.94 86 ILE A C 1
ATOM 695 O O . ILE A 1 86 ? -1.489 -1.117 8.942 1.00 91.94 86 ILE A O 1
ATOM 699 N N . ILE A 1 87 ? 0.669 -0.765 8.399 1.00 90.81 87 ILE A N 1
ATOM 700 C CA . ILE A 1 87 ? 1.171 -0.828 9.780 1.00 90.81 87 ILE A CA 1
ATOM 701 C C . ILE A 1 87 ? 0.495 0.247 10.634 1.00 90.81 87 ILE A C 1
ATOM 703 O O . ILE A 1 87 ? -0.071 -0.084 11.672 1.00 90.81 87 ILE A O 1
ATOM 707 N N . GLY A 1 88 ? 0.477 1.501 10.171 1.00 88.69 88 GLY A N 1
ATOM 708 C CA . GLY A 1 88 ? -0.149 2.603 10.899 1.00 88.69 88 GLY A CA 1
ATOM 709 C C . GLY A 1 88 ? -1.640 2.377 11.169 1.00 88.69 88 GLY A C 1
ATOM 710 O O . GLY A 1 88 ? -2.107 2.649 12.270 1.00 88.69 88 GLY A O 1
ATOM 711 N N . TRP A 1 89 ? -2.384 1.820 10.210 1.00 92.56 89 TRP A N 1
ATOM 712 C CA . TRP A 1 89 ? -3.797 1.479 10.399 1.00 92.56 89 TRP A CA 1
ATOM 713 C C . TRP A 1 89 ? -4.003 0.350 11.412 1.00 92.56 89 TRP A C 1
ATOM 715 O O . TRP A 1 89 ? -4.916 0.418 12.233 1.00 92.56 89 TRP A O 1
ATOM 725 N N . PHE A 1 90 ? -3.151 -0.675 11.411 1.00 91.81 90 PHE A N 1
ATOM 726 C CA . PHE A 1 90 ? -3.244 -1.758 12.392 1.00 91.81 90 PHE A CA 1
ATOM 727 C C . PHE A 1 90 ? -2.809 -1.324 13.796 1.00 91.81 90 PHE A C 1
ATOM 729 O O . PHE A 1 90 ? -3.416 -1.752 14.777 1.00 91.81 90 PHE A O 1
ATOM 736 N N . GLU A 1 91 ? -1.819 -0.442 13.912 1.00 91.75 91 GLU A N 1
ATOM 737 C CA . GLU A 1 91 ? -1.456 0.200 15.180 1.00 91.75 91 GLU A CA 1
ATOM 738 C C . GLU A 1 91 ? -2.590 1.104 15.686 1.00 91.75 91 GLU A C 1
ATOM 740 O O . GLU A 1 91 ? -2.966 1.034 16.857 1.00 91.75 91 GLU A O 1
ATOM 745 N N . ALA A 1 92 ? -3.214 1.887 14.800 1.00 88.81 92 ALA A N 1
ATOM 746 C CA . ALA A 1 92 ? -4.391 2.684 15.132 1.00 88.81 92 ALA A CA 1
ATOM 747 C C . ALA A 1 92 ? -5.547 1.806 15.630 1.00 88.81 92 ALA A C 1
ATOM 749 O O . ALA A 1 92 ? -6.157 2.138 16.643 1.00 88.81 92 ALA A O 1
ATOM 750 N N . ALA A 1 93 ? -5.808 0.661 14.985 1.00 90.94 93 ALA A N 1
ATOM 751 C CA . ALA A 1 93 ? -6.823 -0.301 15.421 1.00 90.94 93 ALA A CA 1
ATOM 752 C C . ALA A 1 93 ? -6.580 -0.794 16.858 1.00 90.94 93 ALA A C 1
ATOM 754 O O . ALA A 1 93 ? -7.526 -0.901 17.635 1.00 90.94 93 ALA A O 1
ATOM 755 N N . GLN A 1 94 ? -5.320 -1.045 17.232 1.00 89.25 94 GLN A N 1
ATOM 756 C CA . GLN A 1 94 ? -4.959 -1.423 18.603 1.00 89.25 94 GLN A CA 1
ATOM 757 C C . GLN A 1 94 ? -5.223 -0.286 19.600 1.00 89.25 94 GLN A C 1
ATOM 759 O O . GLN A 1 94 ? -5.722 -0.539 20.694 1.00 89.25 94 GLN A O 1
ATOM 764 N N . ASN A 1 95 ? -4.941 0.964 19.219 1.00 88.25 95 ASN A N 1
ATOM 765 C CA . ASN A 1 95 ? -5.154 2.136 20.077 1.00 88.25 95 ASN A CA 1
ATOM 766 C C . ASN A 1 95 ? -6.636 2.443 20.333 1.00 88.25 95 ASN A C 1
ATOM 768 O O . ASN A 1 95 ? -6.971 3.051 21.347 1.00 88.25 95 ASN A O 1
ATOM 772 N N . VAL A 1 96 ? -7.521 2.032 19.422 1.00 87.38 96 VAL A N 1
ATOM 773 C CA . VAL A 1 96 ? -8.971 2.259 19.518 1.00 87.38 96 VAL A CA 1
ATOM 774 C C . VAL A 1 96 ? -9.749 0.965 19.763 1.00 87.38 96 VAL A C 1
ATOM 776 O O . VAL A 1 96 ? -10.947 0.921 19.508 1.00 87.38 96 VAL A O 1
ATOM 779 N N . VAL A 1 97 ? -9.095 -0.081 20.286 1.00 89.94 97 VAL A N 1
ATOM 780 C CA . VAL A 1 97 ? -9.693 -1.414 20.509 1.00 89.94 97 VAL A CA 1
ATOM 781 C C . VAL A 1 97 ? -10.937 -1.388 21.407 1.00 89.94 97 VAL A C 1
ATOM 783 O O . VAL A 1 97 ? -11.793 -2.257 21.305 1.00 89.94 97 VAL A O 1
ATOM 786 N N . GLU A 1 98 ? -11.063 -0.378 22.271 1.00 88.75 98 GLU A N 1
ATOM 787 C CA . GLU A 1 98 ? -12.234 -0.168 23.135 1.00 88.75 98 GLU A CA 1
ATOM 788 C C . GLU A 1 98 ? -13.455 0.393 22.376 1.00 88.75 98 GLU A C 1
ATOM 790 O O . GLU A 1 98 ? -14.566 0.414 22.907 1.00 88.75 98 GLU A O 1
ATOM 795 N N . TYR A 1 99 ? -13.259 0.846 21.134 1.00 87.94 99 TYR A N 1
ATOM 796 C CA . TYR A 1 99 ? -14.266 1.447 20.265 1.00 87.94 99 TYR A CA 1
ATOM 797 C C . TYR A 1 99 ? -14.465 0.578 19.015 1.00 87.94 99 TYR A C 1
ATOM 799 O O . TYR A 1 99 ? -13.876 0.843 17.967 1.00 87.94 99 TYR A O 1
ATOM 807 N N . ASP A 1 100 ? -15.335 -0.433 19.106 1.00 87.62 100 ASP A N 1
ATOM 808 C CA . ASP A 1 100 ? -15.561 -1.444 18.054 1.00 87.62 100 ASP A CA 1
ATOM 809 C C . ASP A 1 100 ? -15.703 -0.861 16.638 1.00 87.62 100 ASP A C 1
ATOM 811 O O . ASP A 1 100 ? -15.097 -1.360 15.690 1.00 87.62 100 ASP A O 1
ATOM 815 N N . SER A 1 101 ? -16.474 0.221 16.481 1.00 88.06 101 SER A N 1
ATOM 816 C CA . SER A 1 101 ? -16.693 0.853 15.175 1.00 88.06 101 SER A CA 1
ATOM 817 C C . SER A 1 101 ? -15.438 1.523 14.617 1.00 88.06 101 SER A C 1
ATOM 819 O O . SER A 1 101 ? -15.207 1.480 13.413 1.00 88.06 101 SER A O 1
ATOM 821 N N . TRP A 1 102 ? -14.611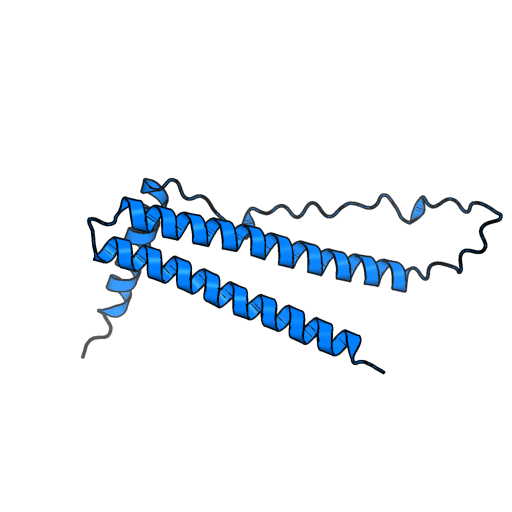 2.126 15.470 1.00 87.06 102 TRP A N 1
ATOM 822 C CA . TRP A 1 102 ? -13.373 2.782 15.048 1.00 87.06 102 TRP A CA 1
ATOM 823 C C . TRP A 1 102 ? -12.297 1.743 14.753 1.00 87.06 102 TRP A C 1
ATOM 825 O O . TRP A 1 102 ? -11.590 1.861 13.756 1.00 87.06 102 TRP A O 1
ATOM 835 N N . MET A 1 103 ? -12.229 0.681 15.562 1.00 90.81 103 MET A N 1
ATOM 836 C CA . MET A 1 103 ? -11.354 -0.459 15.304 1.00 90.81 103 MET A CA 1
ATOM 837 C C . MET A 1 103 ? -11.688 -1.102 13.955 1.00 90.81 103 MET A C 1
ATOM 839 O O . MET A 1 103 ? -10.783 -1.372 13.168 1.00 90.81 103 MET A O 1
ATOM 843 N N . GLN A 1 104 ? -12.976 -1.307 13.664 1.00 92.44 104 GLN A N 1
ATOM 844 C CA . GLN A 1 104 ? -13.416 -1.852 12.383 1.00 92.44 104 GLN A CA 1
ATOM 845 C C . GLN A 1 104 ? -12.985 -0.963 11.208 1.00 92.44 104 GLN A C 1
ATOM 847 O O . GLN A 1 104 ? -12.405 -1.484 10.261 1.00 92.44 104 GLN A O 1
ATOM 852 N N . ILE A 1 105 ? -13.180 0.358 11.296 1.00 90.31 105 ILE A N 1
ATOM 853 C CA . ILE A 1 105 ? -12.741 1.309 10.256 1.00 90.31 105 ILE A CA 1
ATOM 854 C C . ILE A 1 105 ? -11.228 1.203 10.011 1.00 90.31 105 ILE A C 1
ATOM 856 O O . ILE A 1 105 ? -10.786 1.132 8.866 1.00 90.31 105 ILE A O 1
ATOM 860 N N . CYS A 1 106 ? -10.421 1.144 11.075 1.00 90.19 106 CYS A N 1
ATOM 861 C CA . CYS A 1 106 ? -8.972 0.990 10.949 1.00 90.19 106 CYS A CA 1
ATOM 862 C C . CYS A 1 106 ? -8.581 -0.318 10.241 1.00 90.19 106 CYS A C 1
ATOM 864 O O . CYS A 1 106 ? -7.706 -0.324 9.374 1.00 90.19 106 CYS A O 1
ATOM 866 N N . LEU A 1 107 ? -9.227 -1.432 10.601 1.00 93.31 107 LEU A N 1
ATOM 867 C CA . LEU A 1 107 ? -8.969 -2.733 9.982 1.00 93.31 107 LEU A CA 1
ATOM 868 C C . LEU A 1 107 ? -9.397 -2.757 8.511 1.00 93.31 107 LEU A C 1
ATOM 870 O O . LEU A 1 107 ? -8.649 -3.266 7.676 1.00 93.31 107 LEU A O 1
ATOM 874 N N . GLU A 1 108 ? -10.564 -2.194 8.193 1.00 93.81 108 GLU A N 1
ATOM 875 C CA . GLU A 1 108 ? -11.080 -2.089 6.825 1.00 93.81 108 GLU A CA 1
ATOM 876 C C . GLU A 1 108 ? -10.110 -1.306 5.937 1.00 93.81 108 GLU A C 1
ATOM 878 O O . GLU A 1 108 ? -9.682 -1.831 4.910 1.00 93.81 108 GLU A O 1
ATOM 883 N N . HIS A 1 109 ? -9.642 -0.135 6.374 1.00 90.81 109 HIS A N 1
ATOM 884 C CA . HIS A 1 109 ? -8.669 0.640 5.599 1.00 90.81 109 HIS A CA 1
ATOM 885 C C . HIS A 1 109 ? -7.316 -0.050 5.432 1.00 90.81 109 HIS A C 1
ATOM 887 O O . HIS A 1 109 ? -6.738 -0.016 4.343 1.00 90.81 109 HIS A O 1
ATOM 893 N N . GLY A 1 110 ? -6.801 -0.714 6.471 1.00 91.62 110 GLY A N 1
ATOM 894 C CA . GLY A 1 110 ? -5.573 -1.501 6.343 1.00 91.62 110 GLY A CA 1
ATOM 895 C C . GLY A 1 110 ? -5.707 -2.608 5.286 1.00 91.62 110 GLY A C 1
ATOM 896 O O . GLY A 1 110 ? -4.796 -2.826 4.483 1.00 91.62 110 GLY A O 1
ATOM 897 N N . VAL A 1 111 ? -6.864 -3.276 5.235 1.00 94.62 111 VAL A N 1
ATOM 898 C CA . VAL A 1 111 ? -7.160 -4.316 4.237 1.00 94.62 111 VAL A CA 1
ATOM 899 C C . VAL A 1 111 ? -7.364 -3.730 2.837 1.00 94.62 111 VAL A C 1
ATOM 901 O O . VAL A 1 111 ? -6.876 -4.315 1.869 1.00 94.62 111 VAL A O 1
ATOM 904 N N . GLU A 1 112 ? -8.035 -2.585 2.705 1.00 93.31 112 GLU A N 1
ATOM 905 C CA . GLU A 1 112 ? -8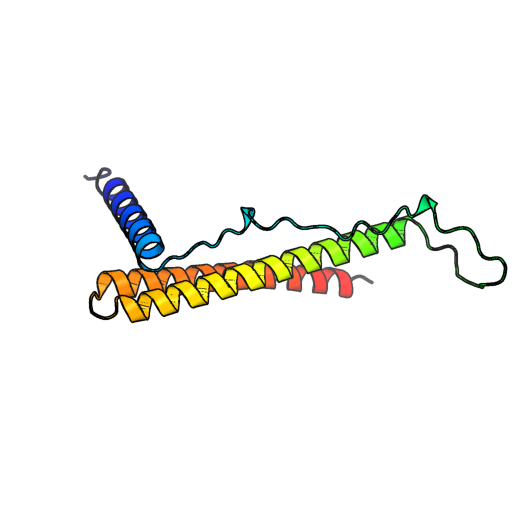.229 -1.893 1.423 1.00 93.31 112 GLU A CA 1
ATOM 906 C C . GLU A 1 112 ? -6.892 -1.535 0.766 1.00 93.31 112 GLU A C 1
ATOM 908 O O . GLU A 1 112 ? -6.665 -1.878 -0.396 1.00 93.31 112 GLU A O 1
ATOM 913 N N . ILE A 1 113 ? -5.964 -0.938 1.521 1.00 91.94 113 ILE A N 1
ATOM 914 C CA . ILE A 1 113 ? -4.631 -0.581 1.010 1.00 91.94 113 ILE A CA 1
ATOM 915 C C . ILE A 1 113 ? -3.853 -1.837 0.602 1.00 91.94 113 ILE A C 1
ATOM 917 O O . ILE A 1 113 ? -3.202 -1.856 -0.445 1.00 91.94 113 ILE A O 1
ATOM 921 N N . TYR A 1 114 ? -3.946 -2.917 1.385 1.00 92.94 114 TYR A N 1
ATOM 922 C CA . TYR A 1 114 ? -3.338 -4.195 1.016 1.00 92.94 114 TYR A CA 1
ATOM 923 C C . TYR A 1 114 ? -3.913 -4.747 -0.297 1.00 92.94 114 TYR A C 1
ATOM 925 O O . TYR A 1 114 ? -3.161 -5.211 -1.158 1.00 92.94 114 TYR A O 1
ATOM 933 N N . ALA A 1 115 ? -5.232 -4.671 -0.485 1.00 93.25 115 ALA A N 1
ATOM 934 C CA . ALA A 1 115 ? -5.886 -5.116 -1.709 1.00 93.25 115 ALA A CA 1
ATOM 935 C C . ALA A 1 115 ? -5.448 -4.286 -2.928 1.00 93.25 115 ALA A C 1
ATOM 937 O O . ALA A 1 115 ? -5.115 -4.863 -3.966 1.00 93.25 115 ALA A O 1
ATOM 938 N N . GLU A 1 116 ? -5.371 -2.957 -2.800 1.00 91.25 116 GLU A N 1
ATOM 939 C CA . GLU A 1 116 ? -4.816 -2.086 -3.845 1.00 91.25 116 GLU A CA 1
ATOM 940 C C . GLU A 1 116 ? -3.370 -2.457 -4.191 1.00 91.25 116 GLU A C 1
ATOM 942 O O . GLU A 1 116 ? -3.020 -2.554 -5.373 1.00 91.25 116 GLU A O 1
ATOM 947 N N . MET A 1 117 ? -2.548 -2.717 -3.168 1.00 92.31 117 MET A N 1
ATOM 948 C CA . MET A 1 117 ? -1.154 -3.123 -3.332 1.00 92.31 117 MET A CA 1
ATOM 949 C C . MET A 1 117 ? -1.011 -4.403 -4.149 1.00 92.31 117 MET A C 1
ATOM 951 O O . MET A 1 11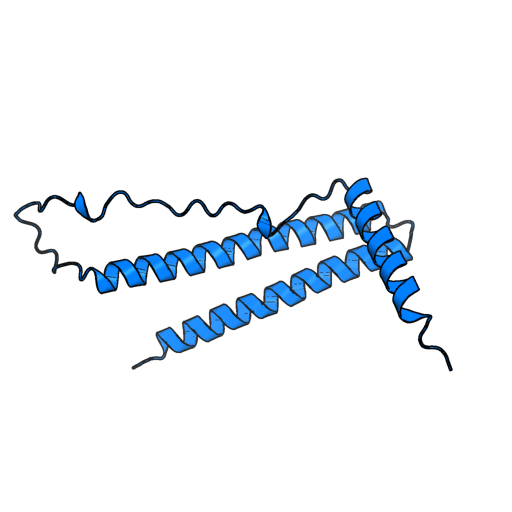7 ? -0.208 -4.469 -5.082 1.00 92.31 117 MET A O 1
ATOM 955 N N . VAL A 1 118 ? -1.834 -5.410 -3.856 1.00 92.00 118 VAL A N 1
ATOM 956 C CA . VAL A 1 118 ? -1.856 -6.666 -4.614 1.00 92.00 118 VAL A CA 1
ATOM 957 C C . VAL A 1 118 ? -2.216 -6.430 -6.083 1.00 92.00 118 VAL A C 1
ATOM 959 O O . VAL A 1 118 ? -1.607 -7.042 -6.964 1.00 92.00 118 VAL A O 1
ATOM 962 N N . VAL A 1 119 ? -3.168 -5.536 -6.371 1.00 90.75 119 VAL A N 1
ATOM 963 C CA . VAL A 1 119 ? -3.606 -5.248 -7.745 1.00 90.75 119 VAL A CA 1
ATOM 964 C C . VAL A 1 119 ? -2.473 -4.658 -8.579 1.00 90.75 119 VAL A C 1
ATOM 966 O O . VAL A 1 119 ? -2.177 -5.197 -9.649 1.00 90.75 119 VAL A O 1
ATOM 969 N N . TYR A 1 120 ? -1.811 -3.591 -8.118 1.00 87.50 120 TYR A N 1
ATOM 970 C CA . TYR A 1 120 ? -0.756 -2.977 -8.931 1.00 87.50 120 TYR A CA 1
ATOM 971 C C . TYR A 1 120 ? 0.506 -3.846 -9.009 1.00 87.50 120 TYR A C 1
ATOM 973 O O . TYR A 1 120 ? 1.184 -3.841 -10.038 1.00 87.50 120 TYR A O 1
ATOM 981 N N . LEU A 1 121 ? 0.821 -4.629 -7.969 1.00 90.88 121 LEU A N 1
ATOM 982 C CA . LEU A 1 121 ? 1.941 -5.574 -8.010 1.00 90.88 121 LEU A CA 1
ATOM 983 C C . LEU A 1 121 ? 1.696 -6.683 -9.027 1.00 90.88 121 LEU A C 1
ATOM 985 O O . LEU A 1 121 ? 2.600 -7.026 -9.789 1.00 90.88 121 LEU A O 1
ATOM 989 N N . LYS A 1 122 ? 0.466 -7.202 -9.083 1.00 89.38 122 LYS A N 1
ATOM 990 C CA . LYS A 1 122 ? 0.073 -8.178 -10.095 1.00 89.38 122 LYS A CA 1
ATOM 991 C C . LYS A 1 122 ? 0.175 -7.594 -11.501 1.00 89.38 122 LYS A C 1
ATOM 993 O O . LYS A 1 122 ? 0.800 -8.204 -12.356 1.00 89.38 122 LYS A O 1
ATOM 998 N N . GLN A 1 123 ? -0.350 -6.389 -11.725 1.00 86.12 123 GLN A N 1
ATOM 999 C CA . GLN A 1 123 ? -0.230 -5.707 -13.020 1.00 86.12 123 GLN A CA 1
ATOM 1000 C C . GLN A 1 123 ? 1.233 -5.512 -13.442 1.00 86.12 123 GLN A C 1
ATOM 1002 O O . GLN A 1 123 ? 1.568 -5.677 -14.615 1.00 86.12 123 GLN A O 1
ATOM 1007 N N . HIS A 1 124 ? 2.115 -5.179 -12.495 1.00 84.56 124 HIS A N 1
ATOM 1008 C CA . HIS A 1 124 ? 3.541 -5.055 -12.772 1.00 84.56 124 HIS A CA 1
ATOM 1009 C C . HIS A 1 124 ? 4.178 -6.405 -13.135 1.00 84.56 124 HIS A C 1
ATOM 1011 O O . HIS A 1 124 ? 4.915 -6.480 -14.118 1.00 84.56 124 HIS A O 1
ATOM 1017 N N . ALA A 1 125 ? 3.863 -7.466 -12.385 1.00 85.06 125 ALA A N 1
ATOM 1018 C CA . ALA A 1 125 ? 4.358 -8.818 -12.635 1.00 85.06 125 ALA A CA 1
ATOM 1019 C C . ALA A 1 125 ? 3.882 -9.377 -13.988 1.00 85.06 125 ALA A C 1
ATOM 1021 O O . ALA A 1 125 ? 4.712 -9.837 -14.769 1.00 85.06 125 ALA A O 1
ATOM 1022 N N . ASP A 1 126 ? 2.588 -9.255 -14.301 1.00 83.44 126 ASP A N 1
ATOM 1023 C CA . ASP A 1 126 ? 2.001 -9.666 -15.586 1.00 83.44 126 ASP A CA 1
ATOM 1024 C C . ASP A 1 126 ? 2.674 -8.914 -16.752 1.00 83.44 126 ASP A C 1
ATOM 1026 O O . ASP A 1 126 ? 2.992 -9.486 -17.797 1.00 83.44 126 ASP A O 1
ATOM 1030 N N . GLY A 1 127 ? 2.960 -7.621 -16.551 1.00 81.12 127 GLY A N 1
ATOM 1031 C CA . GLY A 1 127 ? 3.751 -6.826 -17.481 1.00 81.12 127 GLY A CA 1
ATOM 1032 C C . GLY A 1 127 ? 5.144 -7.417 -17.689 1.00 81.12 127 GLY A C 1
ATOM 1033 O O . GLY A 1 127 ? 5.531 -7.673 -18.826 1.00 81.12 127 GLY A O 1
ATOM 1034 N N . MET A 1 128 ? 5.900 -7.660 -16.613 1.00 80.38 128 MET A N 1
ATOM 1035 C CA . MET A 1 128 ? 7.245 -8.253 -16.684 1.00 80.38 128 MET A CA 1
ATOM 1036 C C . MET A 1 128 ? 7.255 -9.613 -17.389 1.00 80.38 128 MET A C 1
ATOM 1038 O O . MET A 1 128 ? 8.138 -9.860 -18.208 1.00 80.38 128 MET A O 1
ATOM 1042 N N . GLU A 1 129 ? 6.278 -10.473 -17.105 1.00 76.56 129 GLU A N 1
ATOM 1043 C CA . GLU A 1 129 ? 6.126 -11.770 -17.764 1.00 76.56 129 GLU A CA 1
ATOM 1044 C C . GLU A 1 129 ? 5.919 -11.604 -19.274 1.00 76.56 129 GLU A C 1
ATOM 1046 O O . GLU A 1 129 ? 6.584 -12.273 -20.064 1.00 76.56 129 GLU A O 1
ATOM 1051 N N . HIS A 1 130 ? 5.073 -10.659 -19.693 1.00 71.38 130 HIS A N 1
ATOM 1052 C CA . HIS A 1 130 ? 4.891 -10.341 -21.107 1.00 71.38 130 HIS A CA 1
ATOM 1053 C C . HIS A 1 130 ? 6.200 -9.900 -21.789 1.00 71.38 130 HIS A C 1
ATOM 1055 O O . HIS A 1 130 ? 6.474 -10.321 -22.912 1.00 71.38 130 HIS A O 1
ATOM 1061 N N . TRP A 1 131 ? 7.033 -9.100 -21.112 1.00 66.75 131 TRP A N 1
ATOM 1062 C CA . TRP A 1 131 ? 8.340 -8.675 -21.636 1.00 66.75 131 TRP A CA 1
ATOM 1063 C C . TRP A 1 131 ? 9.357 -9.819 -21.720 1.00 66.75 131 TRP A C 1
ATOM 1065 O O . TRP A 1 131 ? 10.171 -9.837 -22.641 1.00 66.75 131 TRP A O 1
ATOM 1075 N N . LEU A 1 132 ? 9.337 -10.748 -20.761 1.00 65.25 132 LEU A N 1
ATOM 1076 C CA . LEU A 1 132 ? 10.261 -11.887 -20.705 1.00 65.25 132 LEU A CA 1
ATOM 1077 C C . LEU A 1 132 ? 9.876 -13.010 -21.676 1.00 65.25 132 LEU A C 1
ATOM 1079 O O . LEU A 1 132 ? 10.758 -13.704 -22.174 1.00 65.25 132 LEU A O 1
ATOM 1083 N N . ASN A 1 133 ? 8.583 -13.166 -21.963 1.00 66.62 133 ASN A N 1
ATOM 1084 C CA . ASN A 1 133 ? 8.049 -14.174 -22.881 1.00 66.62 133 ASN A CA 1
ATOM 1085 C C . ASN A 1 133 ? 7.998 -13.701 -24.349 1.00 66.62 133 ASN A C 1
ATOM 1087 O O . ASN A 1 133 ? 7.437 -14.398 -25.198 1.00 66.62 133 ASN A O 1
ATOM 1091 N N . TRP A 1 134 ? 8.557 -12.527 -24.666 1.00 41.31 134 TRP A N 1
ATOM 1092 C CA . TRP A 1 134 ? 8.655 -12.035 -26.040 1.00 41.31 134 TRP A CA 1
ATOM 1093 C C . TRP A 1 134 ? 9.788 -12.769 -26.796 1.00 41.31 134 TRP A C 1
ATOM 1095 O O . TRP A 1 134 ? 10.912 -12.785 -26.291 1.00 41.31 134 TRP A O 1
ATOM 1105 N N . PRO A 1 135 ? 9.519 -13.390 -27.964 1.00 45.97 135 PRO A N 1
ATOM 1106 C CA . PRO A 1 135 ? 10.512 -14.144 -28.738 1.00 45.97 135 PRO A CA 1
ATOM 1107 C C . PRO A 1 135 ? 11.617 -13.277 -29.360 1.00 45.97 135 PRO A C 1
ATOM 1109 O O . PRO A 1 135 ? 11.362 -12.087 -29.665 1.00 45.97 135 PRO A O 1
#

Secondary structure (DSSP, 8-state):
--SSHHHHHHHHHHHHHHHHHHHTT----STT----------GGG----TT-------HHHHHHHHHHHHHHHHHHHHHHHHHHHHHHHHHHHHHTTT-HHHHHHHHHHHHHHHHHHHHHHHHHHHHHHHHHT--

Foldseek 3Di:
DDPPPPVVVVVVLVVLVVVLCVVLVPDFDLVPDPPPLPPPDDPPPPPDDPPDPDDPPPVVNVVVVSVVVSVVVSLVVLVVRLVVLLVSLCVSLVVCVVPVVSNVSSNVVSVVSVVVNVVVVVVVVVVVVVVVPDD

Organism: Xylona heveae (strain CBS 132557 / TC161) (NCBI:txid1328760)